Protein AF-A0A6P1E743-F1 (afdb_monomer)

Solvent-accessible surface area (backbone atoms only — not comparable to full-atom values): 3665 Å² total; per-residue (Å²): 131,88,64,84,71,56,84,76,40,67,57,30,53,51,11,49,52,40,27,61,73,32,53,58,54,80,78,62,79,46,93,87,39,70,66,48,55,52,38,46,51,46,23,52,50,10,50,47,35,32,51,49,52,58,52,56,55,52,55,63,68,72,77,110

Mean predicted aligned error: 8.53 Å

Nearest PDB structures (foldseek):
  6bml-assembly1_A  TM=6.681E-01  e=7.186E+00  Homo sapiens

Structure (mmCIF, N/CA/C/O backbone):
data_AF-A0A6P1E743-F1
#
_entry.id   AF-A0A6P1E743-F1
#
loop_
_atom_site.group_PDB
_atom_site.id
_atom_site.type_symbol
_atom_site.label_atom_id
_atom_site.label_alt_id
_atom_site.label_comp_id
_atom_site.label_asym_id
_atom_site.label_entity_id
_atom_site.label_seq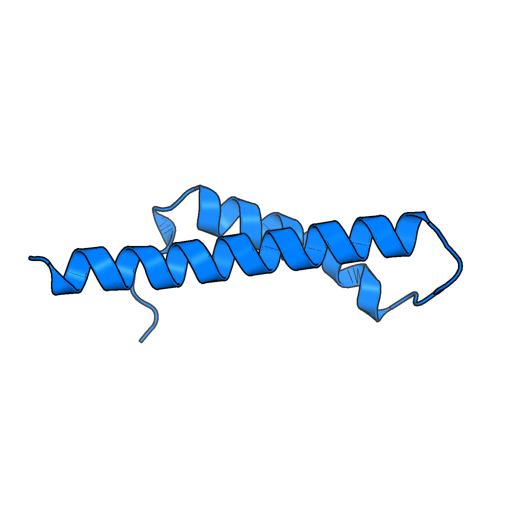_id
_atom_site.pdbx_PDB_ins_code
_atom_site.Cartn_x
_atom_site.Cartn_y
_atom_site.Cartn_z
_atom_site.occupancy
_atom_site.B_iso_or_equiv
_atom_site.auth_seq_id
_atom_site.auth_comp_id
_atom_site.auth_asym_id
_atom_site.auth_atom_id
_atom_site.pdbx_PDB_model_num
ATOM 1 N N . MET A 1 1 ? -11.673 -15.290 14.164 1.00 47.50 1 MET A N 1
ATOM 2 C CA . MET A 1 1 ? -12.904 -14.469 14.224 1.00 47.50 1 MET A CA 1
ATOM 3 C C . MET A 1 1 ? -12.537 -13.033 13.844 1.00 47.50 1 MET A C 1
ATOM 5 O O . MET A 1 1 ? -11.902 -12.347 14.636 1.00 47.50 1 MET A O 1
ATOM 9 N N . PHE A 1 2 ? -12.803 -12.611 12.602 1.00 52.59 2 PHE A N 1
ATOM 10 C CA . PHE A 1 2 ? -12.502 -11.245 12.145 1.00 52.59 2 PHE A CA 1
ATOM 11 C C . PHE A 1 2 ? -13.393 -10.256 12.915 1.00 52.59 2 PHE A C 1
ATOM 13 O O . PHE A 1 2 ? -14.618 -10.347 12.878 1.00 52.59 2 PHE A O 1
ATOM 20 N N . ASN A 1 3 ? -12.782 -9.360 13.690 1.00 54.91 3 ASN A N 1
ATOM 21 C CA . ASN A 1 3 ? -13.495 -8.467 14.601 1.00 54.91 3 ASN A CA 1
ATOM 22 C C . ASN A 1 3 ? -14.246 -7.387 13.793 1.00 54.91 3 ASN A C 1
ATOM 24 O O . ASN A 1 3 ? -13.614 -6.576 13.117 1.00 54.91 3 ASN A O 1
ATOM 28 N N . LYS A 1 4 ? -15.586 -7.341 13.884 1.00 57.03 4 LYS A N 1
ATOM 29 C CA . LYS A 1 4 ? -16.477 -6.419 13.132 1.00 57.03 4 LYS A CA 1
ATOM 30 C C . LYS A 1 4 ? -16.131 -4.923 13.269 1.00 57.03 4 LYS A C 1
ATOM 32 O O . LYS A 1 4 ? -16.618 -4.107 12.496 1.00 57.03 4 LYS A O 1
ATOM 37 N N . TYR A 1 5 ? -15.287 -4.549 14.230 1.00 58.22 5 TYR A N 1
ATOM 38 C CA . TYR A 1 5 ? -14.897 -3.165 14.507 1.00 58.22 5 TYR A CA 1
ATOM 39 C C . TYR A 1 5 ? -13.715 -2.644 13.672 1.00 58.22 5 TYR A C 1
ATOM 41 O O . TYR A 1 5 ? -13.427 -1.446 13.746 1.00 58.22 5 TYR A O 1
ATOM 49 N N . PHE A 1 6 ? -13.024 -3.484 12.889 1.00 60.91 6 PHE A N 1
ATOM 50 C CA . PHE A 1 6 ? -11.914 -3.030 12.032 1.00 60.91 6 PHE A CA 1
ATOM 51 C C . PHE A 1 6 ? -12.393 -2.165 10.863 1.00 60.91 6 PHE A C 1
ATOM 53 O O . PHE A 1 6 ? -11.792 -1.135 10.585 1.00 60.91 6 PHE A O 1
ATOM 60 N N . PHE A 1 7 ? -13.554 -2.491 10.294 1.00 61.88 7 PHE A N 1
ATOM 61 C CA . PHE A 1 7 ? -14.156 -1.786 9.158 1.00 61.88 7 PHE A CA 1
ATOM 62 C C . PHE A 1 7 ? -14.535 -0.319 9.418 1.00 61.88 7 PHE A C 1
ATOM 64 O O . PHE A 1 7 ? -14.890 0.388 8.483 1.00 61.88 7 PHE A O 1
ATOM 71 N N . LYS A 1 8 ? -14.483 0.149 10.671 1.00 66.62 8 LYS A N 1
ATOM 72 C CA . LYS A 1 8 ? -14.754 1.553 11.020 1.00 66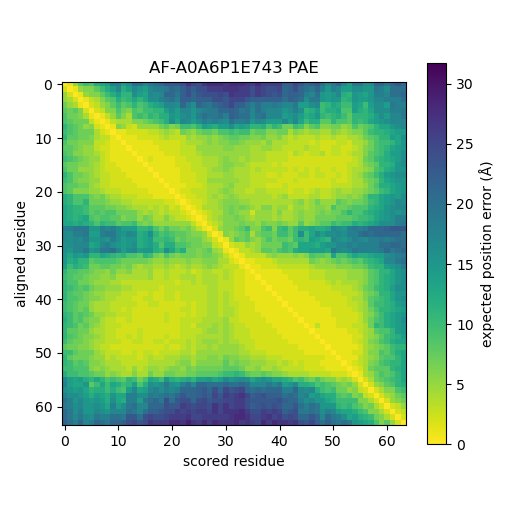.62 8 LYS A CA 1
ATOM 73 C C . LYS A 1 8 ? -13.511 2.447 10.990 1.00 66.62 8 LYS A C 1
ATOM 75 O O . LYS A 1 8 ? -13.644 3.646 11.186 1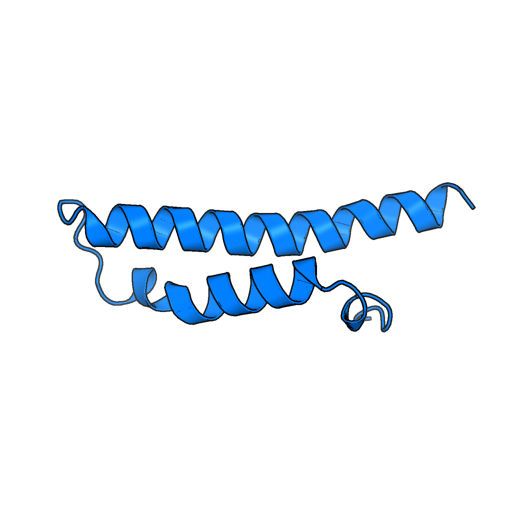.00 66.62 8 LYS A O 1
ATOM 80 N N . ASP A 1 9 ? -12.313 1.880 10.847 1.00 76.62 9 ASP A N 1
ATOM 81 C CA . ASP A 1 9 ? -11.081 2.670 10.794 1.00 76.62 9 ASP A CA 1
ATOM 82 C C . ASP A 1 9 ? -10.760 3.048 9.344 1.00 76.62 9 ASP A C 1
ATOM 84 O O . ASP A 1 9 ? -10.508 2.176 8.513 1.00 76.62 9 ASP A O 1
ATOM 88 N N . ALA A 1 10 ? -10.782 4.346 9.038 1.00 79.62 10 ALA A N 1
ATOM 89 C CA . ALA A 1 10 ? -10.447 4.848 7.710 1.00 79.62 10 ALA A CA 1
ATOM 90 C C . ALA A 1 10 ? -9.003 4.492 7.317 1.00 79.62 10 ALA A C 1
ATOM 92 O O . ALA A 1 10 ? -8.759 4.128 6.169 1.00 79.62 10 ALA A O 1
ATOM 93 N N . HIS A 1 11 ? -8.061 4.497 8.269 1.00 80.81 11 HIS A N 1
ATOM 94 C CA . HIS A 1 11 ? -6.655 4.174 8.007 1.00 80.81 11 HIS A CA 1
ATOM 95 C C . HIS A 1 11 ? -6.464 2.709 7.613 1.00 80.81 11 HIS A C 1
ATOM 97 O O . HIS A 1 11 ? -5.628 2.407 6.765 1.00 80.81 11 HIS A O 1
ATOM 103 N N . PHE A 1 12 ? -7.282 1.808 8.168 1.00 85.62 12 PHE A N 1
ATOM 104 C CA . PHE A 1 12 ? -7.279 0.397 7.786 1.00 85.62 12 PHE A CA 1
ATOM 105 C C . PHE A 1 12 ? -7.652 0.230 6.310 1.00 85.62 12 PHE A C 1
ATOM 107 O O . PHE A 1 12 ? -6.960 -0.466 5.572 1.00 85.62 12 PHE A O 1
ATOM 114 N N . TRP A 1 13 ? -8.718 0.899 5.862 1.00 85.56 13 TRP A N 1
ATOM 115 C CA . TRP A 1 13 ? -9.154 0.828 4.468 1.00 85.56 13 TRP A CA 1
ATOM 116 C C . TRP A 1 13 ? -8.184 1.508 3.510 1.00 85.56 13 TRP A C 1
ATOM 118 O O . TRP A 1 13 ? -7.891 0.950 2.458 1.00 85.56 13 TRP A O 1
ATOM 128 N N . ILE A 1 14 ? -7.644 2.669 3.887 1.00 88.56 14 ILE A N 1
ATOM 129 C CA . ILE A 1 14 ? -6.627 3.372 3.099 1.00 88.56 14 ILE A CA 1
ATOM 130 C C . ILE A 1 14 ? -5.390 2.484 2.930 1.00 88.56 14 ILE A C 1
ATOM 132 O O . ILE A 1 14 ? -4.940 2.271 1.806 1.00 88.56 14 ILE A O 1
ATOM 136 N N . GLY A 1 15 ? -4.886 1.895 4.018 1.00 89.06 15 GLY A N 1
ATOM 137 C CA . GLY A 1 15 ? -3.750 0.977 3.963 1.00 89.06 15 GLY A CA 1
ATOM 138 C C . GLY A 1 15 ? -4.024 -0.257 3.098 1.00 89.06 15 GLY A C 1
ATOM 139 O O . GLY A 1 15 ? -3.173 -0.650 2.300 1.00 89.06 15 GLY A O 1
ATOM 140 N N . LEU A 1 16 ? -5.232 -0.825 3.192 1.00 88.50 16 LEU A N 1
ATOM 141 C CA . LEU A 1 16 ? -5.652 -1.977 2.390 1.00 88.50 16 LEU A CA 1
ATOM 142 C C . LEU A 1 16 ? -5.709 -1.643 0.892 1.00 88.50 16 LEU A C 1
ATOM 144 O O . LEU A 1 16 ? -5.224 -2.425 0.077 1.00 88.50 16 LEU A O 1
ATOM 148 N N . ILE A 1 17 ? -6.279 -0.491 0.530 1.00 91.19 17 ILE A N 1
ATOM 149 C CA . ILE A 1 17 ? -6.378 -0.032 -0.863 1.00 91.19 17 ILE A CA 1
ATOM 150 C C . ILE A 1 17 ? -4.982 0.202 -1.435 1.00 91.19 17 ILE A C 1
ATOM 152 O O . ILE A 1 17 ? -4.680 -0.294 -2.519 1.00 91.19 17 ILE A O 1
ATOM 156 N N . ILE A 1 18 ? -4.112 0.890 -0.691 1.00 89.56 18 ILE A N 1
ATOM 157 C CA . ILE A 1 18 ? -2.728 1.137 -1.108 1.00 89.56 18 ILE A CA 1
ATOM 158 C C . ILE A 1 18 ? -1.994 -0.192 -1.319 1.00 89.56 18 ILE A C 1
ATOM 160 O O . ILE A 1 18 ? -1.395 -0.391 -2.374 1.00 89.56 18 ILE A O 1
ATOM 164 N N . ALA A 1 19 ? -2.081 -1.132 -0.375 1.00 89.00 19 ALA A N 1
ATOM 165 C CA . ALA A 1 19 ? -1.434 -2.436 -0.510 1.00 89.00 19 ALA A CA 1
ATOM 166 C C . ALA A 1 19 ? -1.991 -3.243 -1.698 1.00 89.00 19 ALA A C 1
ATOM 168 O O . ALA A 1 19 ? -1.236 -3.874 -2.434 1.00 89.00 19 ALA A O 1
ATOM 169 N N . TYR A 1 20 ? -3.306 -3.204 -1.925 1.00 88.38 20 TYR A N 1
ATOM 170 C CA . TYR A 1 20 ? -3.935 -3.924 -3.029 1.00 88.38 20 TYR A CA 1
ATOM 171 C C . TYR A 1 20 ? -3.543 -3.362 -4.400 1.00 88.38 20 TYR A C 1
ATOM 173 O O . TYR A 1 20 ? -3.227 -4.136 -5.305 1.00 88.38 20 TYR A O 1
ATOM 181 N N . LEU A 1 21 ? -3.538 -2.034 -4.552 1.00 87.06 21 LEU A N 1
ATOM 182 C CA . LEU A 1 21 ? -3.165 -1.365 -5.802 1.00 87.06 21 LEU A CA 1
ATOM 183 C C . LEU A 1 21 ? -1.681 -1.553 -6.130 1.00 87.06 21 LEU A C 1
ATOM 185 O O . LEU A 1 21 ? -1.329 -1.745 -7.290 1.00 87.06 21 LEU A O 1
ATOM 189 N N . ASN A 1 22 ? -0.825 -1.581 -5.108 1.00 85.81 22 ASN A N 1
ATOM 190 C CA . ASN A 1 22 ? 0.617 -1.753 -5.278 1.00 85.81 22 ASN A CA 1
ATOM 191 C C . ASN A 1 22 ? 1.059 -3.226 -5.295 1.00 85.81 22 ASN A C 1
ATOM 193 O O . ASN A 1 22 ? 2.251 -3.499 -5.348 1.00 85.81 22 ASN A O 1
ATOM 197 N N . ARG A 1 23 ? 0.145 -4.210 -5.308 1.00 82.25 23 ARG A N 1
ATOM 198 C CA . ARG A 1 23 ? 0.515 -5.644 -5.341 1.00 82.25 23 ARG A CA 1
ATOM 199 C C . ARG A 1 23 ? 1.281 -6.054 -6.608 1.00 82.25 23 ARG A C 1
ATOM 201 O O . ARG A 1 23 ? 1.879 -7.125 -6.652 1.00 82.25 23 ARG A O 1
ATOM 208 N N . ASN A 1 24 ? 1.241 -5.233 -7.657 1.00 80.38 24 ASN A N 1
ATOM 209 C CA . ASN A 1 24 ? 1.921 -5.512 -8.922 1.00 80.38 24 ASN A CA 1
ATOM 210 C C . ASN A 1 24 ? 3.455 -5.531 -8.790 1.00 80.38 24 ASN A C 1
ATOM 212 O O . ASN A 1 24 ? 4.119 -6.060 -9.684 1.00 80.38 24 ASN A O 1
ATOM 216 N N . ILE A 1 25 ? 4.010 -5.082 -7.653 1.00 82.19 25 ILE A N 1
ATOM 217 C CA . ILE A 1 25 ? 5.428 -5.262 -7.299 1.00 82.19 25 ILE A CA 1
ATOM 218 C C . ILE A 1 25 ? 5.906 -6.716 -7.409 1.00 82.19 25 ILE A C 1
ATOM 220 O O . ILE A 1 25 ? 7.084 -6.938 -7.678 1.00 82.19 25 ILE A O 1
ATOM 224 N N . PHE A 1 26 ? 5.015 -7.700 -7.224 1.00 78.06 26 PHE A N 1
ATOM 225 C CA . PHE A 1 26 ? 5.357 -9.125 -7.269 1.00 78.06 26 PHE A CA 1
ATOM 226 C C . PHE A 1 26 ? 5.438 -9.693 -8.693 1.00 78.06 26 PHE A C 1
ATOM 228 O O . PHE A 1 26 ? 5.965 -10.785 -8.875 1.00 78.06 26 PHE A O 1
ATOM 235 N N . ILE A 1 27 ? 4.901 -8.984 -9.692 1.00 78.12 27 ILE A N 1
ATOM 236 C CA . ILE A 1 27 ? 4.782 -9.483 -11.072 1.00 78.12 27 ILE A CA 1
ATOM 237 C C . ILE A 1 27 ? 5.931 -8.959 -11.941 1.00 78.12 27 ILE A C 1
ATOM 239 O O . ILE A 1 27 ? 6.483 -9.705 -12.744 1.00 78.12 27 ILE A O 1
ATOM 243 N N . HIS A 1 28 ? 6.333 -7.698 -11.757 1.00 65.69 28 HIS A N 1
ATOM 244 C CA . HIS A 1 28 ? 7.422 -7.076 -12.513 1.00 65.69 28 HIS A CA 1
ATOM 245 C C . HIS A 1 28 ? 8.511 -6.559 -11.574 1.00 65.69 28 HIS A C 1
ATOM 247 O O . HIS A 1 28 ? 8.515 -5.394 -11.187 1.00 65.69 28 HIS A O 1
ATOM 253 N N . VAL A 1 29 ? 9.451 -7.437 -11.218 1.00 69.75 29 VAL A N 1
ATOM 254 C CA . VAL A 1 29 ? 10.603 -7.088 -10.377 1.00 69.75 29 VAL A CA 1
ATOM 255 C C . VAL A 1 29 ? 11.740 -6.592 -11.263 1.00 69.75 29 VAL A C 1
ATOM 257 O O . VAL A 1 29 ? 12.461 -7.377 -11.873 1.00 69.75 29 VAL A O 1
ATOM 260 N N . SER A 1 30 ? 11.910 -5.274 -11.324 1.00 75.12 30 SER A N 1
ATOM 261 C CA . SER A 1 30 ? 13.106 -4.650 -11.888 1.00 75.12 30 SER A CA 1
ATOM 262 C C . SER A 1 30 ? 13.786 -3.848 -10.790 1.00 75.12 30 SER A C 1
ATOM 264 O O . SER A 1 30 ? 13.441 -2.695 -10.556 1.00 75.12 30 SER A O 1
ATOM 266 N N . ILE A 1 31 ? 14.763 -4.465 -10.122 1.00 69.81 31 ILE A N 1
ATOM 267 C CA . ILE A 1 31 ? 15.489 -3.908 -8.962 1.00 69.81 31 ILE A CA 1
ATOM 268 C C . ILE A 1 31 ? 16.150 -2.551 -9.278 1.00 69.81 31 ILE A C 1
ATOM 270 O O . ILE A 1 31 ? 16.333 -1.726 -8.392 1.00 69.81 31 ILE A O 1
ATOM 274 N N . LEU A 1 32 ? 16.469 -2.302 -10.551 1.00 76.31 32 LEU A N 1
ATOM 275 C CA . LEU A 1 32 ? 17.062 -1.055 -11.046 1.00 76.31 32 LEU A CA 1
ATOM 276 C C . LEU A 1 32 ? 16.035 0.005 -11.475 1.00 76.31 32 LEU A C 1
ATOM 278 O O . LEU A 1 32 ? 16.434 1.097 -11.869 1.00 76.31 32 LEU A O 1
ATOM 282 N N . 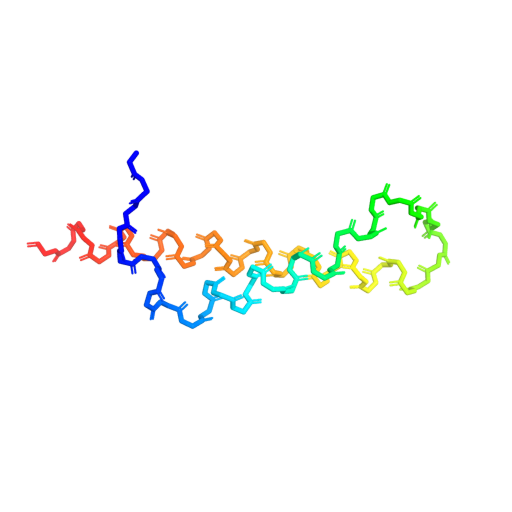ASN A 1 33 ? 14.730 -0.289 -11.434 1.00 81.81 33 ASN A N 1
ATOM 283 C CA . ASN A 1 33 ? 13.696 0.671 -11.814 1.00 81.81 33 ASN A CA 1
ATOM 284 C C . ASN A 1 33 ? 13.276 1.504 -10.586 1.00 81.81 33 ASN A C 1
ATOM 286 O O . ASN A 1 33 ? 12.693 0.944 -9.654 1.00 81.81 33 ASN A O 1
ATOM 290 N N . PRO A 1 34 ? 13.498 2.832 -10.579 1.00 80.31 34 PRO A N 1
ATOM 291 C CA . PRO A 1 34 ? 13.108 3.697 -9.466 1.00 80.31 34 PRO A CA 1
ATOM 292 C C . PRO A 1 34 ? 11.612 3.626 -9.143 1.00 80.31 34 PRO A C 1
ATOM 294 O O . PRO A 1 34 ? 11.234 3.718 -7.979 1.00 80.31 34 PRO A O 1
ATOM 297 N N . LEU A 1 35 ? 10.761 3.407 -10.152 1.00 82.38 35 LEU A N 1
ATOM 298 C CA . LEU A 1 35 ? 9.315 3.271 -9.958 1.00 82.38 35 LEU A CA 1
ATOM 299 C C . LEU A 1 35 ? 8.965 2.027 -9.136 1.00 82.38 35 LEU A C 1
ATOM 301 O O . LEU A 1 35 ? 8.123 2.102 -8.250 1.00 82.38 35 LEU A O 1
ATOM 305 N N . TRP A 1 36 ? 9.685 0.920 -9.341 1.00 85.44 36 TRP A N 1
ATOM 306 C CA . TRP A 1 36 ? 9.475 -0.302 -8.563 1.00 85.44 36 TRP A CA 1
ATOM 307 C C . TRP A 1 36 ? 9.822 -0.099 -7.082 1.00 85.44 36 TRP A C 1
ATOM 309 O O . TRP A 1 36 ? 9.125 -0.603 -6.206 1.00 85.44 36 TRP A O 1
ATOM 319 N N . ILE A 1 37 ? 10.866 0.686 -6.787 1.00 85.19 37 ILE A N 1
ATOM 320 C CA . ILE A 1 37 ? 11.257 1.027 -5.409 1.00 85.19 37 ILE A CA 1
ATOM 321 C C . ILE A 1 37 ? 10.181 1.895 -4.737 1.00 85.19 37 ILE A C 1
ATOM 323 O O . ILE A 1 37 ? 9.867 1.688 -3.563 1.00 85.19 37 ILE A O 1
ATOM 327 N N . ILE A 1 38 ? 9.595 2.845 -5.471 1.00 87.81 38 ILE A N 1
ATOM 328 C CA . ILE A 1 38 ? 8.502 3.689 -4.965 1.00 87.81 38 ILE A CA 1
ATOM 329 C C . ILE A 1 38 ? 7.257 2.837 -4.682 1.00 87.81 38 ILE A C 1
ATOM 331 O O . ILE A 1 38 ? 6.688 2.943 -3.594 1.00 87.81 38 ILE A O 1
ATOM 335 N N . ASP A 1 39 ? 6.882 1.948 -5.603 1.00 86.81 39 ASP A N 1
ATOM 336 C CA . ASP A 1 39 ? 5.742 1.038 -5.433 1.00 86.81 39 ASP A CA 1
ATOM 337 C C . ASP A 1 39 ? 5.952 0.085 -4.243 1.00 86.81 39 ASP A C 1
ATOM 339 O O . ASP A 1 39 ? 5.029 -0.163 -3.461 1.00 86.81 39 ASP A O 1
ATOM 343 N N . LEU A 1 40 ? 7.184 -0.400 -4.040 1.00 88.50 40 LEU A N 1
ATOM 344 C CA . LEU A 1 40 ? 7.565 -1.213 -2.882 1.00 88.50 40 LEU A CA 1
ATOM 345 C C . LEU A 1 40 ? 7.386 -0.438 -1.566 1.00 88.50 40 LEU A C 1
ATOM 347 O O . LEU A 1 40 ? 6.810 -0.964 -0.611 1.00 88.50 40 LEU A O 1
ATOM 351 N N . LEU A 1 41 ? 7.850 0.814 -1.507 1.00 90.19 41 LEU A N 1
ATOM 352 C CA . LEU A 1 41 ? 7.692 1.671 -0.327 1.00 90.19 41 LEU A CA 1
ATOM 353 C C . LEU A 1 41 ? 6.215 1.954 -0.030 1.00 90.19 41 LEU A C 1
ATOM 355 O O . LEU A 1 41 ? 5.795 1.860 1.126 1.00 90.19 41 LEU A O 1
ATOM 359 N N . LEU A 1 42 ? 5.418 2.246 -1.061 1.00 90.44 42 LEU A N 1
ATOM 360 C CA . LEU A 1 42 ? 3.973 2.448 -0.935 1.00 90.44 42 LEU A CA 1
ATOM 361 C C . LEU A 1 42 ? 3.273 1.185 -0.430 1.00 90.44 42 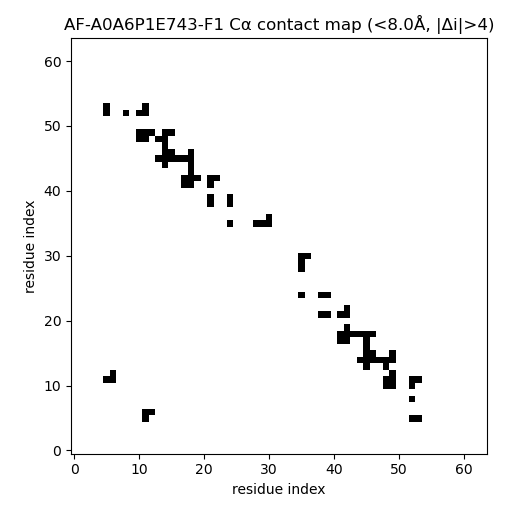LEU A C 1
ATOM 363 O O . LEU A 1 42 ? 2.428 1.263 0.465 1.00 90.44 42 LEU A O 1
ATOM 367 N N . PHE A 1 43 ? 3.659 0.016 -0.938 1.00 90.56 43 PHE A N 1
ATOM 368 C CA . PHE A 1 43 ? 3.135 -1.262 -0.469 1.00 90.56 43 PHE A CA 1
ATOM 369 C C . PHE A 1 43 ? 3.451 -1.499 1.016 1.00 90.56 43 PHE A C 1
ATOM 371 O O . PHE A 1 43 ? 2.546 -1.813 1.794 1.00 90.56 43 PHE A O 1
ATOM 378 N N . ILE A 1 44 ? 4.701 -1.280 1.437 1.00 91.44 44 ILE A N 1
ATOM 379 C CA . ILE A 1 44 ? 5.118 -1.410 2.844 1.00 91.44 44 ILE A CA 1
ATOM 380 C C . ILE A 1 44 ? 4.339 -0.434 3.734 1.00 91.44 44 ILE A C 1
ATOM 382 O O . ILE A 1 44 ? 3.848 -0.833 4.792 1.00 91.44 44 ILE A O 1
ATOM 386 N N . ALA A 1 45 ? 4.168 0.819 3.306 1.00 90.88 45 ALA A N 1
ATOM 387 C CA . ALA A 1 45 ? 3.386 1.813 4.039 1.00 90.88 45 ALA A CA 1
ATOM 388 C C . ALA A 1 45 ? 1.908 1.399 4.176 1.00 90.88 45 ALA A C 1
ATOM 390 O O . ALA A 1 45 ? 1.335 1.504 5.263 1.00 90.88 45 ALA A O 1
ATOM 391 N N . GLY A 1 46 ? 1.303 0.867 3.109 1.00 90.06 46 GLY A N 1
ATOM 392 C CA . GLY A 1 46 ? -0.065 0.346 3.134 1.00 90.06 46 GLY A CA 1
ATOM 393 C C . GLY A 1 46 ? -0.234 -0.807 4.128 1.00 90.06 46 GLY A C 1
ATOM 394 O O . GLY A 1 46 ? -1.137 -0.783 4.969 1.00 90.06 46 GLY A O 1
ATOM 395 N N . VAL A 1 47 ? 0.685 -1.778 4.102 1.00 89.69 47 VAL A N 1
ATOM 396 C CA . VAL A 1 47 ? 0.701 -2.906 5.050 1.00 89.69 47 VAL A CA 1
ATOM 397 C C . VAL A 1 47 ? 0.919 -2.423 6.486 1.00 89.69 47 VAL A C 1
ATOM 399 O O . VAL A 1 47 ? 0.229 -2.879 7.403 1.00 89.69 47 VAL A O 1
ATOM 402 N N . TYR A 1 48 ? 1.824 -1.466 6.695 1.00 90.25 48 TYR A N 1
ATOM 403 C CA . TYR A 1 48 ? 2.078 -0.880 8.009 1.00 90.25 48 TYR A CA 1
ATOM 404 C C . TYR A 1 48 ? 0.829 -0.209 8.591 1.00 90.25 48 TYR A C 1
ATOM 406 O O . TYR A 1 48 ? 0.504 -0.439 9.756 1.00 90.25 48 TYR A O 1
ATOM 414 N N . LEU A 1 49 ? 0.088 0.564 7.791 1.00 87.12 49 LEU A N 1
ATOM 415 C CA . LEU A 1 49 ? -1.166 1.190 8.225 1.00 87.12 49 LEU A CA 1
ATOM 416 C C . LEU A 1 49 ? -2.209 0.149 8.643 1.00 87.12 49 LEU A C 1
ATOM 418 O O . LEU A 1 49 ? -2.824 0.287 9.702 1.00 87.12 49 LEU A O 1
ATOM 422 N N . VAL A 1 50 ? -2.356 -0.931 7.869 1.00 87.12 50 VAL A N 1
ATOM 423 C CA . VAL A 1 50 ? -3.266 -2.037 8.204 1.00 87.12 50 VAL A CA 1
ATOM 424 C C . VAL A 1 50 ? -2.881 -2.667 9.544 1.00 87.12 50 VAL A C 1
ATOM 426 O O . VAL A 1 50 ? -3.728 -2.793 10.430 1.00 87.12 50 VAL A O 1
ATOM 429 N N . ILE A 1 51 ? -1.607 -3.023 9.731 1.00 85.12 51 ILE A N 1
ATOM 430 C CA . ILE A 1 51 ? -1.117 -3.649 10.968 1.00 85.12 51 ILE A CA 1
ATOM 431 C C . ILE A 1 51 ? -1.237 -2.689 12.159 1.00 85.12 51 ILE A C 1
ATOM 433 O O . ILE A 1 51 ? -1.704 -3.090 13.226 1.00 85.12 51 ILE A O 1
ATOM 437 N N . SER A 1 52 ? -0.878 -1.419 11.985 1.00 83.50 52 SER A N 1
ATOM 438 C CA . SER A 1 52 ? -0.987 -0.386 13.019 1.00 83.50 52 SER A CA 1
ATOM 439 C C . SER A 1 52 ? -2.436 -0.197 13.478 1.00 83.50 52 SER A C 1
ATOM 441 O O . SER A 1 52 ? -2.711 -0.230 14.680 1.00 83.50 52 SER A O 1
ATOM 443 N N . SER A 1 53 ? -3.397 -0.120 12.552 1.00 80.44 53 SER A N 1
ATOM 444 C CA . SER A 1 53 ? -4.829 -0.070 12.882 1.00 80.44 53 SER A CA 1
ATOM 445 C C . SER A 1 53 ? -5.322 -1.335 13.598 1.00 80.44 53 SER A C 1
ATOM 447 O O . SER A 1 53 ? -6.159 -1.252 14.506 1.00 80.44 53 SER A O 1
ATOM 449 N N . LEU A 1 54 ? -4.789 -2.512 13.249 1.00 77.19 54 LEU A 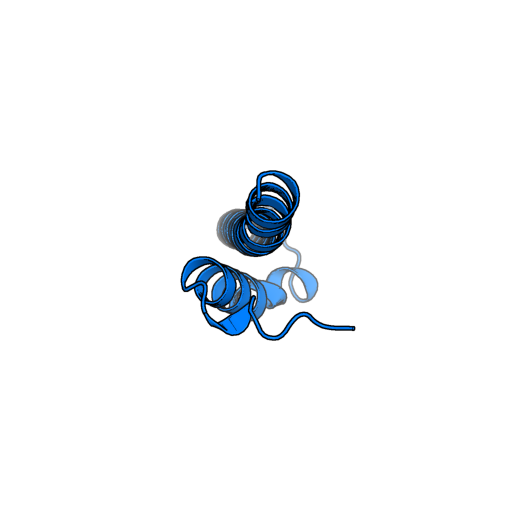N 1
ATOM 450 C CA . LEU A 1 54 ? -5.101 -3.769 13.939 1.00 77.19 54 LEU A CA 1
ATOM 451 C C . LEU A 1 54 ? -4.546 -3.794 15.377 1.00 77.19 54 LEU A C 1
ATOM 453 O O . LEU A 1 54 ? -5.243 -4.233 16.299 1.00 77.19 54 LEU A O 1
ATOM 457 N N . LEU A 1 55 ? -3.314 -3.317 15.584 1.00 78.25 55 LEU A N 1
ATOM 458 C CA . LEU A 1 55 ? -2.628 -3.323 16.881 1.00 78.25 55 LEU A CA 1
ATOM 459 C C . LEU A 1 55 ? -3.128 -2.219 17.822 1.00 78.25 55 LEU A C 1
ATOM 461 O O . LEU A 1 55 ? -3.364 -2.485 19.003 1.00 78.25 55 LEU A O 1
ATOM 465 N N . ASN A 1 56 ? -3.372 -1.007 17.320 1.00 67.31 56 ASN A N 1
ATOM 466 C CA . ASN A 1 56 ? -3.855 0.106 18.142 1.00 67.31 56 ASN A CA 1
ATOM 467 C C . ASN A 1 56 ? -5.239 -0.181 18.738 1.00 67.31 56 ASN A C 1
ATOM 469 O O . ASN A 1 56 ? -5.481 0.120 19.908 1.00 67.31 56 ASN A O 1
ATOM 473 N N . LYS A 1 57 ? -6.131 -0.872 18.014 1.00 60.50 57 LYS A N 1
ATOM 474 C CA . LYS A 1 57 ? -7.431 -1.279 18.578 1.00 60.50 57 LYS A CA 1
ATOM 475 C C . LYS A 1 57 ? -7.343 -2.408 19.609 1.00 60.50 57 LYS A C 1
ATOM 477 O O . LYS A 1 57 ? -8.240 -2.507 20.446 1.00 60.50 57 LYS A O 1
ATOM 482 N N . LYS A 1 58 ? -6.281 -3.227 19.615 1.00 54.47 58 LYS A N 1
ATOM 483 C CA . LYS A 1 58 ? -6.024 -4.166 20.725 1.00 54.47 58 LYS A CA 1
ATOM 484 C C . LYS A 1 58 ? -5.691 -3.418 22.018 1.00 54.47 58 LYS A C 1
ATOM 486 O O . LYS A 1 58 ? -6.199 -3.806 23.064 1.00 54.47 58 LYS A O 1
ATOM 491 N N . LYS A 1 59 ? -4.925 -2.322 21.943 1.00 50.19 59 LYS A N 1
ATOM 492 C CA . LYS A 1 59 ? -4.579 -1.491 23.110 1.00 50.19 59 LYS A CA 1
ATOM 493 C C . LYS A 1 59 ? -5.818 -0.860 23.761 1.00 50.19 59 LYS A C 1
ATOM 495 O O . LYS A 1 59 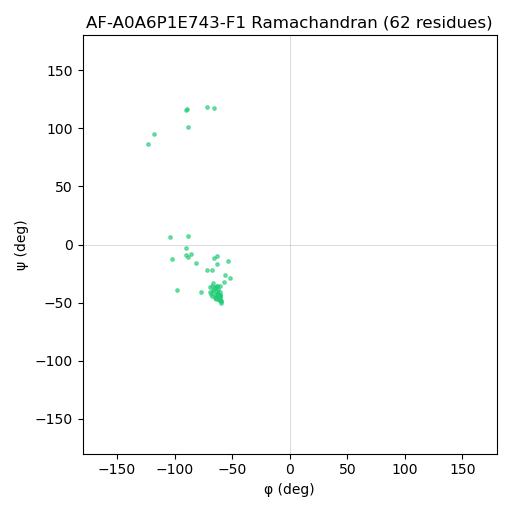? -5.986 -0.969 24.967 1.00 50.19 59 LYS A O 1
ATOM 500 N N . TYR A 1 60 ? -6.747 -0.312 22.974 1.00 47.91 60 TYR A N 1
ATOM 501 C CA . TYR A 1 60 ? -7.988 0.277 23.510 1.00 47.91 60 TYR A CA 1
ATOM 502 C C . TYR A 1 60 ? -8.963 -0.733 24.133 1.00 47.91 60 TYR A C 1
ATOM 504 O O . TYR A 1 60 ? -9.804 -0.341 24.935 1.00 47.91 60 TYR A O 1
ATOM 512 N N . LYS A 1 61 ? -8.871 -2.020 23.779 1.00 43.62 61 LYS A N 1
ATOM 513 C CA . LYS A 1 61 ? -9.723 -3.076 24.349 1.00 43.62 61 LYS A CA 1
ATOM 514 C C . LYS A 1 61 ? -9.146 -3.697 25.630 1.00 43.62 61 LYS A C 1
ATOM 516 O O . LYS A 1 61 ? -9.842 -4.468 26.268 1.00 43.62 61 LYS A O 1
ATOM 521 N N . PHE A 1 62 ? -7.889 -3.398 25.961 1.00 44.53 62 PHE A N 1
ATOM 522 C CA . PHE A 1 62 ? -7.207 -3.884 27.168 1.00 44.53 62 PHE A CA 1
ATOM 523 C C . PHE A 1 62 ? -7.118 -2.823 28.278 1.00 44.53 62 PHE A C 1
ATOM 525 O O . PHE A 1 62 ? -6.760 -3.146 29.402 1.00 44.53 62 PHE A O 1
ATOM 532 N N . VAL A 1 63 ? -7.415 -1.559 27.954 1.00 47.81 63 VAL A N 1
ATOM 533 C CA . VAL A 1 63 ? -7.374 -0.409 28.881 1.00 47.81 63 VAL A CA 1
ATOM 534 C C . VAL A 1 63 ? -8.791 0.018 29.320 1.00 47.81 63 VAL A C 1
ATOM 536 O O . VAL A 1 63 ? -8.965 1.021 30.003 1.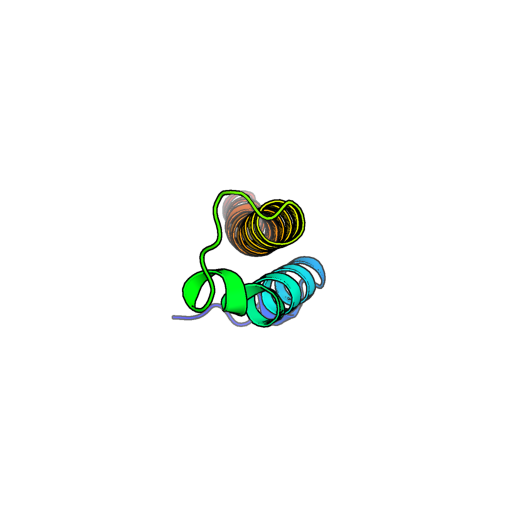00 47.81 63 VAL A O 1
ATOM 539 N N . LYS A 1 64 ? -9.821 -0.745 28.945 1.00 39.09 64 LYS A N 1
ATOM 540 C CA . LYS A 1 64 ? -11.203 -0.603 29.419 1.00 39.09 64 LYS A CA 1
ATOM 541 C C . LYS A 1 64 ? -11.644 -1.909 30.051 1.00 39.09 64 LYS A C 1
ATOM 543 O O . LYS A 1 64 ? -12.409 -1.826 31.030 1.00 39.09 64 LYS A O 1
#

Radius of gyration: 14.59 Å; Cα contacts (8 Å, |Δ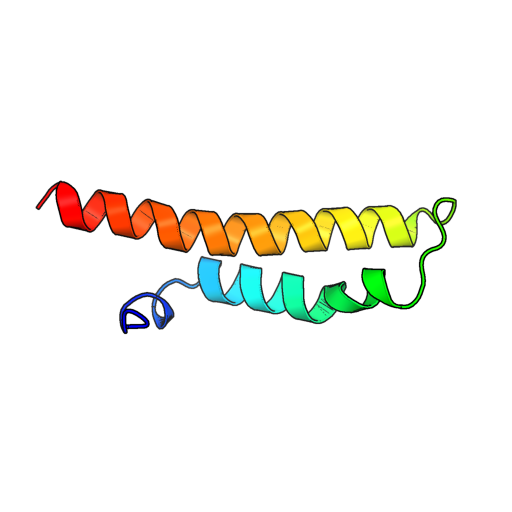i|>4): 48; chains: 1; bounding box: 34×19×42 Å

Secondary structure (DSSP, 8-state):
---TTGGG-HHHHHHHHHHHHGGGGGT---TT-HHHHHHHHHHHHHHHHHHHHHHHHHHHHH--

Foldseek 3Di:
DPDPPLVPDPLLVVLVVQLVVLVCLVVDPDVPDVVSVVSVVSNVSSVVSNVCSVVVVVVVVVVD

Sequence (64 aa):
MFNKYFFKDAHFWIGLIIAYLNRNIFIHVSILNPLWIIDLLLFIAGVYLVISSLLNKKKYKFVK

pLDDT: mean 75.92, std 14.86, range [39.09, 91.44]

Organism: Lentilactobacillus hilgardii (NCBI:txid1588)